Protein AF-A0A6V7VXB4-F1 (afdb_monomer_lite)

Sequence (134 aa):
MNNKNQNLMDILKANDYDLADEDAAGFSPHLSELSRPVIKRVRALKKLQLESLQVETQFYQKVYELEKQFQPLFDAVNAKIDAIVAGEHEPTDEEADTPLLHGVTQETLEKIEQEAPVEEENLLKGFLRSGIMF

pLDDT: mean 77.21, std 19.08, range [30.48, 97.81]

Structure (mmCIF, N/CA/C/O backbone):
data_AF-A0A6V7VXB4-F1
#
_entry.id   AF-A0A6V7VXB4-F1
#
loop_
_atom_site.group_PDB
_atom_site.id
_atom_site.type_symbol
_atom_site.label_atom_id
_atom_site.label_alt_id
_atom_site.label_comp_id
_atom_site.label_asym_id
_atom_site.label_entity_id
_atom_site.label_seq_id
_atom_site.pdbx_PDB_ins_code
_atom_site.Cartn_x
_atom_site.Cartn_y
_atom_site.Cartn_z
_atom_site.occupancy
_atom_site.B_iso_or_equiv
_atom_site.auth_seq_id
_atom_site.auth_comp_id
_atom_site.auth_asym_id
_atom_site.auth_atom_id
_atom_site.pdbx_PDB_model_num
ATOM 1 N N . MET A 1 1 ? -16.358 4.718 -8.080 1.00 34.09 1 MET A N 1
ATOM 2 C CA . MET A 1 1 ? -15.007 4.189 -8.372 1.00 34.09 1 MET A CA 1
ATOM 3 C C . MET A 1 1 ? -14.811 4.148 -9.885 1.00 34.09 1 MET A C 1
ATOM 5 O O . MET A 1 1 ? -15.153 3.163 -10.523 1.00 34.09 1 MET A O 1
ATOM 9 N N . ASN A 1 2 ? -14.360 5.257 -10.481 1.00 34.06 2 ASN A N 1
ATOM 10 C CA . ASN A 1 2 ? -14.121 5.336 -11.925 1.00 34.06 2 ASN A CA 1
ATOM 11 C C . ASN A 1 2 ? -12.736 4.772 -12.231 1.00 34.06 2 ASN A C 1
ATOM 13 O O . ASN A 1 2 ? -11.767 5.516 -12.348 1.00 34.06 2 ASN A O 1
ATOM 17 N N . ASN A 1 3 ? -12.658 3.451 -12.369 1.00 48.34 3 ASN A N 1
ATOM 18 C CA . ASN A 1 3 ? -11.490 2.783 -12.927 1.00 48.34 3 ASN A CA 1
ATOM 19 C C . ASN A 1 3 ? -11.520 2.973 -14.455 1.00 48.34 3 ASN A C 1
ATOM 21 O O . ASN A 1 3 ? -11.824 2.063 -15.227 1.00 48.34 3 ASN A O 1
ATOM 25 N N . LYS A 1 4 ? -11.324 4.222 -14.897 1.00 49.97 4 LYS A N 1
ATOM 26 C CA . LYS A 1 4 ? -11.002 4.494 -16.295 1.00 49.97 4 LYS A CA 1
ATOM 27 C C . LYS A 1 4 ? -9.608 3.927 -16.473 1.00 49.97 4 LYS A C 1
ATOM 29 O O . LYS A 1 4 ? -8.676 4.468 -15.892 1.00 49.97 4 LYS A O 1
ATOM 34 N N . ASN A 1 5 ? -9.501 2.834 -17.226 1.00 51.34 5 ASN A N 1
ATOM 35 C CA . ASN A 1 5 ? -8.257 2.407 -17.849 1.00 51.34 5 ASN A CA 1
ATOM 36 C C . ASN A 1 5 ? -7.637 3.648 -18.492 1.00 51.34 5 ASN A C 1
ATOM 38 O O . ASN A 1 5 ? -8.035 4.034 -19.591 1.00 51.34 5 ASN A O 1
ATOM 42 N N . GLN A 1 6 ? -6.750 4.324 -17.766 1.00 56.00 6 GLN A N 1
ATOM 43 C CA . GLN A 1 6 ? -5.943 5.374 -18.339 1.00 56.00 6 GLN A CA 1
ATOM 44 C C . GLN A 1 6 ? -5.063 4.633 -19.324 1.00 56.00 6 GLN A C 1
ATOM 46 O O . GLN A 1 6 ? -4.245 3.792 -18.941 1.00 56.00 6 GLN A O 1
ATOM 51 N N . ASN A 1 7 ? -5.333 4.846 -20.608 1.00 63.22 7 ASN A N 1
ATOM 52 C CA . ASN A 1 7 ? -4.478 4.303 -21.633 1.00 63.22 7 ASN A CA 1
ATOM 53 C C . ASN A 1 7 ? -3.076 4.844 -21.332 1.00 63.22 7 ASN A C 1
ATOM 55 O O . ASN A 1 7 ? -2.941 6.010 -20.961 1.00 63.22 7 ASN A O 1
ATOM 59 N N . LEU A 1 8 ? -2.039 4.012 -21.435 1.00 62.81 8 LEU A N 1
ATOM 60 C CA . LEU A 1 8 ? -0.663 4.438 -21.160 1.00 62.81 8 LEU A CA 1
ATOM 61 C C . LEU A 1 8 ? -0.325 5.730 -21.930 1.00 62.81 8 LEU A C 1
ATOM 63 O O . LEU A 1 8 ? 0.370 6.600 -21.418 1.00 62.81 8 LEU A O 1
ATOM 67 N N . MET A 1 9 ? -0.919 5.892 -23.114 1.00 58.25 9 MET A N 1
ATOM 68 C CA . MET A 1 9 ? -0.845 7.100 -23.931 1.00 58.25 9 MET A CA 1
ATOM 69 C C . MET A 1 9 ? -1.363 8.368 -23.231 1.00 58.25 9 MET A C 1
ATOM 71 O O . MET A 1 9 ? -0.767 9.431 -23.385 1.00 58.25 9 MET A O 1
ATOM 75 N N . ASP A 1 10 ? -2.430 8.275 -22.440 1.00 66.06 10 ASP A N 1
ATOM 76 C CA . ASP A 1 10 ? -3.043 9.416 -21.749 1.00 66.06 10 ASP A CA 1
ATOM 77 C C . ASP A 1 10 ? -2.197 9.870 -20.550 1.00 66.06 10 ASP A C 1
ATOM 79 O O . ASP A 1 10 ? -2.056 11.068 -20.303 1.00 66.06 10 ASP A O 1
ATOM 83 N N . ILE A 1 11 ? -1.580 8.919 -19.836 1.00 67.25 11 ILE A N 1
ATOM 84 C CA . ILE A 1 11 ? -0.663 9.202 -18.715 1.00 67.25 11 ILE A CA 1
ATOM 85 C C . ILE A 1 11 ? 0.624 9.851 -19.226 1.00 67.25 11 ILE A C 1
ATOM 87 O O . ILE A 1 11 ? 1.155 10.764 -18.593 1.00 67.25 11 ILE A O 1
ATOM 91 N N . LEU A 1 12 ? 1.131 9.391 -20.371 1.00 61.91 12 LEU A N 1
ATOM 92 C CA . LEU A 1 12 ? 2.332 9.955 -20.982 1.00 61.91 12 LEU A CA 1
ATOM 93 C C . LEU A 1 12 ? 2.078 11.393 -21.459 1.00 61.91 12 LEU A C 1
ATOM 95 O O . LEU A 1 12 ? 2.854 12.284 -21.119 1.00 61.91 12 LEU A O 1
ATOM 99 N N . LYS A 1 13 ? 0.937 11.657 -22.107 1.00 67.06 13 LYS A N 1
ATOM 100 C CA . LYS A 1 13 ? 0.541 13.020 -22.505 1.00 67.06 13 LYS A CA 1
ATOM 101 C C . LYS A 1 13 ? 0.372 13.976 -21.320 1.00 67.06 13 LYS A C 1
ATOM 103 O O . LYS A 1 13 ? 0.736 15.139 -21.431 1.00 67.06 13 LYS A O 1
ATOM 108 N N . ALA A 1 14 ? -0.148 13.502 -20.186 1.00 71.94 14 ALA A N 1
ATOM 109 C CA . ALA A 1 14 ? -0.317 14.325 -18.984 1.00 71.94 14 ALA A CA 1
ATOM 110 C C . ALA A 1 14 ? 1.010 14.732 -18.309 1.00 71.94 14 ALA A C 1
ATOM 112 O O . ALA A 1 14 ? 1.019 15.672 -17.520 1.00 71.94 14 ALA A O 1
ATOM 113 N N . ASN A 1 15 ? 2.115 14.038 -18.609 1.00 66.81 15 ASN A N 1
ATOM 114 C CA . ASN A 1 15 ? 3.457 14.319 -18.084 1.00 66.81 15 ASN A CA 1
ATOM 115 C C . ASN A 1 15 ? 4.370 14.992 -19.129 1.00 66.81 15 ASN A C 1
ATOM 117 O O . ASN A 1 15 ? 5.584 14.791 -19.099 1.00 66.81 15 ASN A O 1
ATOM 121 N N . ASP A 1 16 ? 3.792 15.730 -20.084 1.00 53.66 16 ASP A N 1
ATOM 122 C CA . ASP A 1 16 ? 4.500 16.404 -21.188 1.00 53.66 16 ASP A CA 1
ATOM 123 C C . ASP A 1 16 ? 5.363 15.474 -22.070 1.00 53.66 16 ASP A C 1
ATOM 125 O O . ASP A 1 16 ? 6.205 15.933 -22.846 1.00 53.66 16 ASP A O 1
ATOM 129 N N . TYR A 1 17 ? 5.141 14.152 -22.022 1.00 53.47 17 TYR A N 1
ATOM 130 C CA . TYR A 1 17 ? 5.648 13.246 -23.052 1.00 53.47 17 TYR A CA 1
ATOM 131 C C . TYR A 1 17 ? 4.734 13.356 -24.274 1.00 53.47 17 TYR A C 1
ATOM 133 O O . TYR A 1 17 ? 3.773 12.600 -24.435 1.00 53.47 17 TYR A O 1
ATOM 141 N N . ASP A 1 18 ? 5.045 14.324 -25.135 1.00 52.81 18 ASP A N 1
ATOM 142 C CA . ASP A 1 18 ? 4.373 14.521 -26.415 1.00 52.81 18 ASP A CA 1
ATOM 143 C C . ASP A 1 18 ? 4.735 13.371 -27.370 1.00 52.81 18 ASP A C 1
ATOM 145 O O . ASP A 1 18 ? 5.765 13.364 -28.054 1.00 52.81 18 ASP A O 1
ATOM 149 N N . LEU A 1 19 ? 3.914 12.321 -27.356 1.00 58.56 19 LEU A N 1
ATOM 150 C CA . LEU A 1 19 ? 3.934 11.273 -28.370 1.00 58.56 19 LEU A CA 1
ATOM 151 C C . LEU A 1 19 ? 3.300 11.861 -29.631 1.00 58.56 19 LEU A C 1
ATOM 153 O O . LEU A 1 19 ? 2.103 11.693 -29.865 1.00 58.56 19 LEU A O 1
ATOM 157 N N . ALA A 1 20 ? 4.116 12.617 -30.366 1.00 49.44 20 ALA A N 1
ATOM 158 C CA . ALA A 1 20 ? 3.742 13.307 -31.590 1.00 49.44 20 ALA A CA 1
ATOM 159 C C . ALA A 1 20 ? 3.002 12.380 -32.567 1.00 49.44 20 ALA A C 1
ATOM 161 O O . ALA A 1 20 ? 3.309 11.186 -32.649 1.00 49.44 20 ALA A O 1
ATOM 162 N N . ASP A 1 21 ? 2.050 12.974 -33.294 1.00 51.03 21 ASP A N 1
ATOM 163 C CA . ASP A 1 21 ? 1.330 12.408 -34.437 1.00 51.03 21 ASP A CA 1
ATOM 164 C C . ASP A 1 21 ? 2.191 11.419 -35.242 1.00 51.03 21 ASP A C 1
ATOM 166 O O . ASP A 1 21 ? 3.374 11.667 -35.491 1.00 51.03 21 ASP A O 1
ATOM 170 N N . GLU A 1 22 ? 1.583 10.311 -35.681 1.00 53.88 22 GLU A N 1
ATOM 171 C CA . GLU A 1 22 ? 2.247 9.178 -36.354 1.00 53.88 22 GLU A CA 1
ATOM 172 C C . GLU A 1 22 ? 3.148 9.567 -37.551 1.00 53.88 22 GLU A C 1
ATOM 174 O O . GLU A 1 22 ? 4.023 8.787 -37.929 1.00 53.88 22 GLU A O 1
ATOM 179 N N . ASP A 1 23 ? 3.015 10.780 -38.096 1.00 48.78 23 ASP A N 1
ATOM 180 C CA . ASP A 1 23 ? 3.762 11.277 -39.257 1.00 48.78 23 ASP A CA 1
ATOM 181 C C . ASP A 1 23 ? 4.978 12.169 -38.936 1.00 48.78 23 ASP A C 1
ATOM 183 O O . ASP A 1 23 ? 5.761 12.499 -39.833 1.00 48.78 23 ASP A O 1
ATOM 187 N N . ALA A 1 24 ? 5.210 12.529 -37.674 1.00 48.50 24 ALA A N 1
ATOM 188 C CA . ALA A 1 24 ? 6.396 13.280 -37.269 1.00 48.50 24 ALA A CA 1
ATOM 189 C C . ALA A 1 24 ? 6.960 12.701 -35.977 1.00 48.50 24 ALA A C 1
ATOM 191 O O . ALA A 1 24 ? 6.889 13.309 -34.912 1.00 48.50 24 ALA A O 1
ATOM 192 N N . ALA A 1 25 ? 7.566 11.514 -36.089 1.00 48.75 25 ALA A N 1
ATOM 193 C CA . ALA A 1 25 ? 8.435 10.978 -35.055 1.00 48.75 25 ALA A CA 1
ATOM 194 C C . ALA A 1 25 ? 9.352 12.103 -34.564 1.00 48.75 25 ALA A C 1
ATOM 196 O O . ALA A 1 25 ? 10.203 12.577 -35.321 1.00 48.75 25 ALA A O 1
ATOM 197 N N . GLY A 1 26 ? 9.145 12.530 -33.315 1.00 51.91 26 GLY A N 1
ATOM 198 C CA . GLY A 1 26 ? 9.979 13.485 -32.601 1.00 51.91 26 GLY A CA 1
ATOM 199 C C . GLY A 1 26 ? 11.399 12.944 -32.512 1.00 51.91 26 GLY A C 1
ATOM 200 O O . GLY A 1 26 ? 11.815 12.347 -31.519 1.00 51.91 26 GLY A O 1
ATOM 201 N N . PHE A 1 27 ? 12.142 13.093 -33.603 1.00 53.88 27 PHE A N 1
ATOM 202 C CA . PHE A 1 27 ? 13.545 12.769 -33.678 1.00 53.88 27 PHE A CA 1
ATOM 203 C C . PHE A 1 27 ? 14.231 13.839 -32.857 1.00 53.88 27 PHE A C 1
ATOM 205 O O . PHE A 1 27 ? 14.380 14.978 -33.294 1.00 53.88 27 PHE A O 1
ATOM 212 N N . SER A 1 28 ? 14.590 13.494 -31.623 1.00 61.12 28 SER A N 1
ATOM 213 C CA . SER A 1 28 ? 15.333 14.439 -30.817 1.00 61.12 28 SER A CA 1
ATOM 214 C C . SER A 1 28 ? 16.626 14.792 -31.571 1.00 61.12 28 SER A C 1
ATOM 216 O O . SER A 1 28 ? 17.329 13.864 -31.987 1.00 61.12 28 SER A O 1
ATOM 218 N N . PRO A 1 29 ? 16.941 16.082 -31.797 1.00 60.62 29 PRO A N 1
ATOM 219 C CA . PRO A 1 29 ? 18.014 16.504 -32.708 1.00 60.62 29 PRO A CA 1
ATOM 220 C C . PRO A 1 29 ? 19.374 15.865 -32.393 1.00 60.62 29 PRO A C 1
ATOM 222 O O . PRO A 1 29 ? 20.163 15.554 -33.284 1.00 60.62 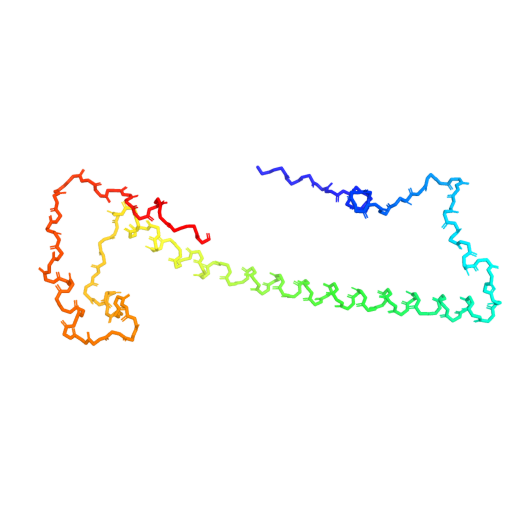29 PRO A O 1
ATOM 225 N N . HIS A 1 30 ? 19.610 15.556 -31.118 1.00 66.50 30 HIS A N 1
ATOM 226 C CA . HIS A 1 30 ? 20.824 14.891 -30.660 1.00 66.50 30 HIS A CA 1
ATOM 227 C C . HIS A 1 30 ? 20.966 13.441 -31.163 1.00 66.50 30 HIS A C 1
ATOM 229 O O . HIS A 1 30 ? 22.078 12.930 -31.229 1.00 66.50 30 HIS A O 1
ATOM 235 N N . LEU A 1 31 ? 19.875 12.755 -31.534 1.00 65.62 31 LEU A N 1
ATOM 236 C CA . LEU A 1 31 ? 19.919 11.388 -32.069 1.00 65.62 31 LEU A CA 1
ATOM 237 C C . LEU A 1 31 ? 20.394 11.345 -33.526 1.00 65.62 31 LEU A C 1
ATOM 239 O O . LEU A 1 31 ? 21.024 10.362 -33.921 1.00 65.62 31 LEU A O 1
ATOM 243 N N . SER A 1 32 ? 20.119 12.392 -34.314 1.00 68.75 32 SER A N 1
ATOM 244 C CA . SER A 1 32 ? 20.608 12.515 -35.698 1.00 68.75 32 SER A CA 1
ATOM 245 C C . SER A 1 32 ? 22.108 12.802 -35.791 1.00 68.75 32 SER A C 1
ATOM 247 O O . SER A 1 32 ? 22.717 12.523 -36.820 1.00 68.75 32 SER A O 1
ATOM 249 N N . GLU A 1 33 ? 22.716 13.295 -34.713 1.00 79.38 33 GLU A N 1
ATOM 250 C CA . GLU A 1 33 ? 24.154 13.581 -34.627 1.00 79.38 33 GLU A CA 1
ATOM 251 C C . GLU A 1 33 ? 24.986 12.342 -34.238 1.00 79.38 33 GLU A C 1
ATOM 253 O O . GLU A 1 33 ? 26.217 12.346 -34.323 1.00 79.38 33 GLU A O 1
ATOM 258 N N . LEU A 1 34 ? 24.337 11.244 -33.828 1.00 81.81 34 LEU A N 1
ATOM 259 C CA . LEU A 1 34 ? 25.026 10.039 -33.369 1.00 81.81 34 LEU A CA 1
ATOM 260 C C . LEU A 1 34 ? 25.573 9.202 -34.531 1.00 81.81 34 LEU A C 1
ATOM 262 O O . LEU A 1 34 ? 24.895 8.894 -35.511 1.00 81.81 34 LEU A O 1
ATOM 266 N N . SER A 1 35 ? 26.800 8.705 -34.368 1.00 88.25 35 SER A N 1
ATOM 267 C CA . SER A 1 35 ? 27.390 7.765 -35.324 1.00 88.25 35 SER A CA 1
ATOM 268 C C . SER A 1 35 ? 26.687 6.396 -35.308 1.00 88.25 35 SER A C 1
ATOM 270 O O . SER A 1 35 ? 26.169 5.935 -34.286 1.00 88.25 35 SER A O 1
ATOM 272 N N . ARG A 1 36 ? 26.722 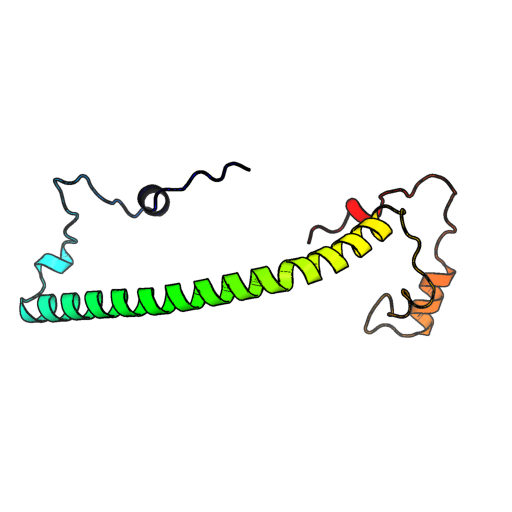5.680 -36.444 1.00 87.62 36 ARG A N 1
ATOM 273 C CA . ARG A 1 36 ? 26.086 4.351 -36.600 1.00 87.62 36 ARG A CA 1
ATOM 274 C C . ARG A 1 36 ? 26.457 3.338 -35.497 1.00 87.62 36 ARG A C 1
ATOM 276 O O . ARG A 1 36 ? 25.554 2.640 -35.027 1.00 87.62 36 ARG A O 1
ATOM 283 N N . PRO A 1 37 ? 27.723 3.233 -35.035 1.00 92.38 37 PRO A N 1
ATOM 284 C CA . PRO A 1 37 ? 28.070 2.344 -33.925 1.00 92.38 37 PRO A CA 1
ATOM 285 C C . PRO A 1 37 ? 27.402 2.741 -32.605 1.00 92.38 37 PRO A C 1
ATOM 287 O O . PRO A 1 37 ? 26.992 1.866 -31.844 1.00 92.38 37 PRO A O 1
ATOM 290 N N . VAL A 1 38 ? 27.260 4.044 -32.338 1.00 90.31 38 VAL A N 1
ATOM 291 C CA . VAL A 1 38 ? 26.597 4.554 -31.129 1.00 90.31 38 VAL A CA 1
ATOM 292 C C . VAL A 1 38 ? 25.106 4.229 -31.170 1.00 90.31 38 VAL A C 1
ATOM 294 O O . VAL A 1 38 ? 24.588 3.672 -30.206 1.00 90.31 38 VAL A O 1
ATOM 297 N N . ILE A 1 39 ? 24.444 4.430 -32.312 1.00 87.25 39 ILE A N 1
ATOM 298 C CA . ILE A 1 39 ? 23.035 4.043 -32.500 1.00 87.25 39 ILE A CA 1
ATOM 299 C C . ILE A 1 39 ? 22.834 2.542 -32.234 1.00 87.25 39 ILE A C 1
ATOM 301 O O . ILE A 1 39 ? 21.872 2.151 -31.571 1.00 87.25 39 ILE A O 1
ATOM 305 N N . LYS A 1 40 ? 23.753 1.681 -32.697 1.00 92.50 40 LYS A N 1
ATOM 306 C CA . LYS A 1 40 ? 23.686 0.232 -32.438 1.00 92.50 40 LYS A CA 1
ATOM 307 C C . LYS A 1 40 ? 23.794 -0.099 -30.944 1.00 92.50 40 LYS A C 1
ATOM 309 O O . LYS A 1 40 ? 23.044 -0.950 -30.470 1.00 92.50 40 LYS A O 1
ATOM 314 N N . ARG A 1 41 ? 24.673 0.582 -30.200 1.00 94.88 41 ARG A N 1
ATOM 315 C CA . ARG A 1 41 ? 24.797 0.416 -28.738 1.00 94.88 41 ARG A CA 1
ATOM 316 C C . ARG A 1 41 ? 23.536 0.877 -28.013 1.00 94.88 41 ARG A C 1
ATOM 318 O O . ARG A 1 41 ? 23.016 0.130 -27.197 1.00 94.88 41 ARG A O 1
ATOM 325 N N . VAL A 1 42 ? 22.994 2.043 -28.368 1.00 89.38 42 VAL A N 1
ATOM 326 C CA . VAL A 1 42 ? 21.745 2.560 -27.780 1.00 89.38 42 VAL A CA 1
ATOM 327 C C . VAL A 1 42 ? 20.582 1.596 -28.022 1.00 89.38 42 VAL A C 1
ATOM 329 O O . VAL A 1 42 ? 19.808 1.326 -27.109 1.00 89.38 42 VAL A O 1
ATOM 332 N N . ARG A 1 43 ? 20.473 1.006 -29.219 1.00 89.19 43 ARG A N 1
ATOM 333 C CA . ARG A 1 43 ? 19.454 -0.020 -29.504 1.00 89.19 43 ARG A CA 1
ATOM 334 C C . ARG A 1 43 ? 19.628 -1.276 -28.649 1.00 89.19 43 ARG A C 1
ATOM 336 O O . ARG A 1 43 ? 18.637 -1.806 -28.160 1.00 89.19 43 ARG A O 1
ATOM 343 N N . ALA A 1 44 ? 20.863 -1.735 -28.453 1.00 95.38 44 ALA A N 1
ATOM 344 C CA . ALA A 1 44 ? 21.139 -2.869 -27.573 1.00 95.38 44 ALA A CA 1
ATOM 345 C C . ALA A 1 44 ? 20.766 -2.557 -26.113 1.00 95.38 44 ALA A C 1
ATOM 347 O O . ALA A 1 44 ? 20.119 -3.375 -25.468 1.00 95.38 44 ALA A O 1
ATOM 348 N N . LEU A 1 45 ? 21.085 -1.351 -25.628 1.00 95.50 45 LEU A N 1
ATOM 349 C CA . LEU A 1 45 ? 20.696 -0.893 -24.291 1.00 95.50 45 LEU A CA 1
ATOM 350 C C . LEU A 1 45 ? 19.175 -0.823 -24.129 1.00 95.50 45 LEU A C 1
ATOM 352 O O . LEU A 1 45 ? 18.651 -1.307 -23.135 1.00 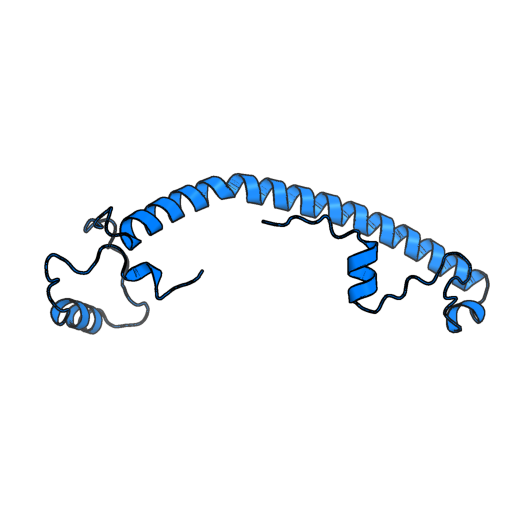95.50 45 LEU A O 1
ATOM 356 N N . LYS A 1 46 ? 18.449 -0.306 -25.129 1.00 93.19 46 LYS A N 1
ATOM 357 C CA . LYS A 1 46 ? 16.977 -0.295 -25.110 1.00 93.19 46 LYS A CA 1
ATOM 358 C C . LYS A 1 46 ? 16.387 -1.702 -25.006 1.00 93.19 46 LYS A C 1
ATOM 360 O O . LYS A 1 46 ? 15.402 -1.892 -24.302 1.00 93.19 46 LYS A O 1
ATOM 365 N N . LYS A 1 47 ? 16.989 -2.684 -25.683 1.00 93.81 47 LYS A N 1
ATOM 366 C CA . LYS A 1 47 ? 16.562 -4.083 -25.572 1.00 93.81 47 LYS A CA 1
ATOM 367 C C . LYS A 1 47 ? 16.764 -4.618 -24.149 1.00 93.81 47 LYS A C 1
ATOM 369 O O . LYS A 1 47 ? 15.837 -5.194 -23.598 1.00 93.81 47 LYS A O 1
ATOM 374 N N . LEU A 1 48 ? 17.928 -4.372 -23.548 1.00 96.62 48 LEU A N 1
ATOM 375 C CA . LEU A 1 48 ? 18.204 -4.774 -22.163 1.00 96.62 48 LEU A CA 1
ATOM 376 C C . LEU A 1 48 ? 17.273 -4.079 -21.161 1.00 96.62 48 LEU A C 1
ATOM 378 O O . LEU A 1 48 ? 16.819 -4.707 -20.213 1.00 96.62 48 LEU A O 1
ATOM 382 N N . GLN A 1 49 ? 16.934 -2.809 -21.394 1.00 95.06 49 GLN A N 1
ATOM 383 C CA . GLN A 1 49 ? 15.970 -2.092 -20.560 1.00 95.06 49 GLN A CA 1
ATOM 384 C C . GLN A 1 49 ? 14.588 -2.756 -20.606 1.00 95.06 49 GLN A C 1
ATOM 386 O O . GLN A 1 49 ? 13.938 -2.892 -19.575 1.00 95.06 49 GLN A O 1
ATOM 391 N N . LEU A 1 50 ? 14.149 -3.205 -21.787 1.00 95.25 50 LEU A N 1
ATOM 392 C CA . LEU A 1 50 ? 12.890 -3.936 -21.928 1.00 95.25 50 LEU A CA 1
ATOM 393 C C . LEU A 1 50 ? 12.924 -5.272 -21.175 1.00 95.25 50 LEU A C 1
ATOM 395 O O . LEU A 1 50 ? 11.949 -5.627 -20.521 1.00 95.25 50 LEU A O 1
ATOM 399 N N . GLU A 1 51 ? 14.041 -5.995 -21.245 1.00 96.31 51 GLU A N 1
ATOM 400 C CA . GLU A 1 51 ? 14.237 -7.237 -20.487 1.00 96.31 51 GLU A CA 1
ATOM 401 C C . GLU A 1 51 ? 14.208 -6.973 -18.968 1.00 96.31 51 GLU A C 1
ATOM 403 O O . GLU A 1 51 ? 13.551 -7.709 -18.235 1.00 96.31 51 GLU A O 1
ATOM 408 N N . SER A 1 52 ? 14.818 -5.880 -18.492 1.00 95.38 52 SER A N 1
ATOM 409 C CA . SER A 1 52 ? 14.732 -5.455 -17.083 1.00 95.38 52 SER A CA 1
ATOM 410 C C . SER A 1 52 ? 13.288 -5.192 -16.653 1.00 95.38 52 SER A C 1
ATOM 412 O O . SER A 1 52 ? 12.841 -5.705 -15.629 1.00 95.38 52 SER A O 1
ATOM 414 N N . LEU A 1 53 ? 12.523 -4.464 -17.471 1.00 96.19 53 LEU A N 1
ATOM 415 C CA . LEU A 1 53 ? 11.115 -4.161 -17.194 1.00 96.19 53 LEU A CA 1
ATOM 416 C C . LEU A 1 53 ? 10.247 -5.425 -17.108 1.00 96.19 53 LEU A C 1
ATOM 418 O O . LEU A 1 53 ? 9.298 -5.478 -16.325 1.00 96.19 53 LEU A O 1
ATOM 422 N N . GLN A 1 54 ? 10.563 -6.465 -17.883 1.00 96.00 54 GLN A N 1
ATOM 423 C CA . GLN A 1 54 ? 9.867 -7.751 -17.779 1.00 96.00 54 GLN A CA 1
ATOM 424 C C . GLN A 1 54 ? 10.113 -8.417 -16.422 1.00 96.00 54 GLN A C 1
ATOM 426 O O . GLN A 1 54 ? 9.178 -8.960 -15.831 1.00 96.00 54 GLN A O 1
ATOM 431 N N . VAL A 1 55 ? 11.343 -8.347 -15.911 1.00 97.19 55 VAL A N 1
ATOM 432 C CA . VAL A 1 55 ? 11.681 -8.860 -14.576 1.00 97.19 55 VAL A CA 1
ATOM 433 C C . VAL A 1 55 ? 10.972 -8.048 -13.493 1.00 97.19 55 VAL A C 1
ATOM 435 O O . VAL A 1 55 ? 10.365 -8.635 -12.598 1.00 97.19 55 VAL A O 1
ATOM 438 N N . GLU A 1 56 ? 10.971 -6.719 -13.599 1.00 96.19 56 GLU A N 1
ATOM 439 C CA . GLU A 1 56 ? 10.244 -5.839 -12.672 1.00 96.19 56 GLU A CA 1
ATOM 440 C C . GLU A 1 56 ? 8.744 -6.143 -12.663 1.00 96.19 56 GLU A C 1
ATOM 442 O O . GLU A 1 56 ? 8.135 -6.249 -11.602 1.00 96.19 56 GLU A O 1
ATOM 447 N N . THR A 1 57 ? 8.149 -6.376 -13.833 1.00 96.94 57 THR A N 1
ATOM 448 C CA . THR A 1 57 ? 6.731 -6.743 -13.933 1.00 96.94 57 THR A CA 1
ATOM 449 C C . THR A 1 57 ? 6.442 -8.040 -13.175 1.00 96.94 57 THR A C 1
ATOM 451 O O . THR A 1 57 ? 5.490 -8.097 -12.399 1.00 96.94 57 THR A O 1
ATOM 454 N N . GLN A 1 58 ? 7.277 -9.071 -13.341 1.00 96.81 58 GLN A N 1
ATOM 455 C CA . GLN A 1 58 ? 7.127 -10.333 -12.604 1.00 96.81 58 GLN A CA 1
ATOM 456 C C . GLN A 1 58 ? 7.315 -10.151 -11.094 1.00 96.81 58 GLN A C 1
ATOM 458 O O . GLN A 1 58 ? 6.655 -10.823 -10.300 1.00 96.81 58 GLN A O 1
ATOM 463 N N . PHE A 1 59 ? 8.214 -9.256 -10.688 1.00 97.75 59 PHE A N 1
ATOM 464 C CA . PHE A 1 59 ? 8.409 -8.915 -9.285 1.00 97.75 59 PHE A CA 1
ATOM 465 C C . PHE A 1 59 ? 7.150 -8.267 -8.695 1.00 97.75 59 PHE A C 1
ATOM 467 O O . PHE A 1 59 ? 6.621 -8.768 -7.703 1.00 97.75 59 PHE A O 1
ATOM 474 N N . TYR A 1 60 ? 6.618 -7.223 -9.331 1.00 97.81 60 TYR A N 1
ATOM 475 C CA . TYR A 1 60 ? 5.432 -6.525 -8.826 1.00 97.81 60 TYR A CA 1
ATOM 476 C C . TYR A 1 60 ? 4.163 -7.379 -8.877 1.00 97.81 60 TYR A C 1
ATOM 478 O O . TYR A 1 60 ? 3.320 -7.257 -7.994 1.00 97.81 60 TYR A O 1
ATOM 486 N N . GLN A 1 61 ? 4.046 -8.303 -9.835 1.00 96.81 61 GLN A N 1
ATOM 487 C CA . GLN A 1 61 ? 2.975 -9.306 -9.827 1.00 96.81 61 GLN A CA 1
ATOM 488 C C . GLN A 1 61 ? 3.010 -10.165 -8.556 1.00 96.81 61 GLN A C 1
ATOM 490 O O . GLN A 1 61 ? 1.979 -10.354 -7.915 1.00 96.81 61 GLN A O 1
ATOM 495 N N . LYS A 1 62 ? 4.194 -10.634 -8.148 1.00 97.31 62 LYS A N 1
ATOM 496 C CA . LYS A 1 62 ? 4.351 -11.429 -6.920 1.00 97.31 62 LYS A CA 1
ATOM 497 C C . LYS A 1 62 ? 4.105 -10.614 -5.655 1.00 97.31 62 LYS A C 1
ATOM 499 O O . LYS A 1 62 ? 3.512 -11.132 -4.715 1.00 97.31 62 LYS A O 1
ATOM 504 N N . VAL A 1 63 ? 4.549 -9.355 -5.625 1.00 97.81 63 VAL A N 1
ATOM 505 C CA . VAL A 1 63 ? 4.249 -8.442 -4.510 1.00 97.81 63 VAL A CA 1
ATOM 506 C C . VAL A 1 63 ? 2.740 -8.251 -4.383 1.00 97.81 63 VAL A C 1
ATOM 508 O O . VAL A 1 63 ? 2.210 -8.432 -3.296 1.00 97.81 63 VAL A O 1
ATOM 511 N N . TYR A 1 64 ? 2.036 -8.011 -5.490 1.00 97.31 64 TYR A N 1
ATOM 512 C CA . TYR A 1 64 ? 0.579 -7.874 -5.483 1.00 97.31 64 TYR A CA 1
ATOM 513 C C . TYR A 1 64 ? -0.139 -9.145 -5.005 1.00 97.31 64 TYR A C 1
ATOM 515 O O . TYR A 1 64 ? -1.087 -9.084 -4.222 1.00 97.31 64 TYR A O 1
ATOM 523 N N . GLU A 1 65 ? 0.311 -10.323 -5.445 1.00 97.06 65 GLU A N 1
ATOM 524 C CA . GLU A 1 65 ? -0.226 -11.596 -4.950 1.00 97.06 65 GLU A CA 1
ATOM 525 C C . GLU A 1 65 ? -0.020 -11.759 -3.441 1.00 97.06 65 GLU A C 1
ATOM 527 O O . GLU A 1 65 ? -0.901 -12.290 -2.762 1.00 97.06 65 GLU A O 1
ATOM 532 N N . LEU A 1 66 ? 1.115 -11.295 -2.915 1.00 97.50 66 LEU A N 1
ATOM 533 C CA . LEU A 1 66 ? 1.408 -11.303 -1.486 1.00 97.50 66 LEU A CA 1
ATOM 534 C C . LEU A 1 66 ? 0.533 -10.294 -0.729 1.00 97.50 66 LEU A C 1
ATOM 536 O O . LEU A 1 66 ? -0.089 -10.661 0.263 1.00 97.50 66 LEU A O 1
ATOM 540 N N . GLU A 1 67 ? 0.408 -9.062 -1.218 1.00 95.94 67 GLU A N 1
ATOM 541 C CA . GLU A 1 67 ? -0.483 -8.040 -0.649 1.00 95.94 67 GLU A CA 1
ATOM 542 C C . GLU A 1 67 ? -1.918 -8.562 -0.560 1.00 95.94 67 GLU A C 1
ATOM 544 O O . GLU A 1 67 ? -2.549 -8.503 0.495 1.00 95.94 67 GLU A O 1
ATOM 549 N N . LYS A 1 68 ? -2.406 -9.190 -1.635 1.00 97.19 68 LYS A N 1
ATOM 550 C CA . LYS A 1 68 ? -3.737 -9.796 -1.671 1.00 97.19 68 LYS A CA 1
ATOM 551 C C . LYS A 1 68 ? -3.912 -10.918 -0.643 1.00 97.19 68 LYS A C 1
ATOM 553 O O . LYS A 1 68 ? -5.019 -11.097 -0.143 1.00 97.19 68 LYS A O 1
ATOM 558 N N . GLN A 1 69 ? -2.864 -11.682 -0.332 1.00 97.12 69 GLN A N 1
ATOM 559 C CA . GLN A 1 69 ? -2.925 -12.726 0.700 1.00 97.12 69 GLN A CA 1
ATOM 560 C C . GLN A 1 69 ? -3.039 -12.144 2.111 1.00 97.12 69 GLN A C 1
ATOM 562 O O . GLN A 1 69 ? -3.696 -12.745 2.959 1.00 97.12 69 GLN A O 1
ATOM 567 N N . PHE A 1 70 ? -2.425 -10.987 2.360 1.00 96.56 70 PHE A N 1
ATOM 568 C CA . PHE A 1 70 ? -2.459 -10.323 3.664 1.00 96.56 70 PHE A CA 1
ATOM 569 C C . PHE A 1 70 ? -3.662 -9.393 3.837 1.00 96.56 70 PHE A C 1
ATOM 571 O O . PHE A 1 70 ? -4.055 -9.135 4.973 1.00 96.56 70 PHE A O 1
ATOM 578 N N . GLN A 1 71 ? -4.290 -8.946 2.745 1.00 95.62 71 GLN A N 1
ATOM 579 C CA . GLN A 1 71 ? -5.464 -8.074 2.790 1.00 95.62 71 GLN A CA 1
ATOM 580 C C . GLN A 1 71 ? -6.566 -8.587 3.740 1.00 95.62 71 GLN A C 1
ATOM 582 O O . GLN A 1 71 ? -6.973 -7.816 4.602 1.00 95.62 71 GLN A O 1
ATOM 587 N N . PRO A 1 72 ? -6.982 -9.873 3.723 1.00 96.31 72 PRO A N 1
ATOM 588 C CA . PRO A 1 72 ? -8.022 -10.356 4.634 1.00 96.31 72 PRO A CA 1
ATOM 589 C C . PRO A 1 72 ? -7.624 -10.317 6.115 1.00 96.31 72 PRO A C 1
ATOM 591 O O . PRO A 1 72 ? -8.489 -10.213 6.981 1.00 96.31 72 PRO A O 1
ATOM 594 N N . LEU A 1 73 ? -6.326 -10.418 6.426 1.00 96.44 73 LEU A N 1
ATOM 595 C CA . LEU A 1 73 ? -5.831 -10.315 7.802 1.00 96.44 73 LEU A CA 1
ATOM 596 C C . LEU A 1 73 ? -5.950 -8.876 8.305 1.00 96.44 73 LEU A C 1
ATOM 598 O O . LEU A 1 73 ? -6.392 -8.656 9.430 1.00 96.44 73 LEU A O 1
ATOM 602 N N . PHE A 1 74 ? -5.613 -7.906 7.454 1.00 95.12 74 PHE A N 1
ATOM 603 C CA . PHE A 1 74 ? -5.844 -6.496 7.751 1.00 95.12 74 PHE A CA 1
ATOM 604 C C . PHE A 1 74 ? -7.332 -6.177 7.838 1.00 95.12 74 PHE A C 1
ATOM 606 O O . PHE A 1 74 ? -7.739 -5.516 8.784 1.00 95.12 74 PHE A O 1
ATOM 613 N N . ASP A 1 75 ? -8.152 -6.698 6.925 1.00 94.62 75 ASP A N 1
ATOM 614 C CA . ASP A 1 75 ? -9.602 -6.496 6.952 1.00 94.62 75 ASP A CA 1
ATOM 615 C C . ASP A 1 75 ? -10.210 -7.010 8.267 1.00 94.62 75 ASP A C 1
ATOM 617 O O . ASP A 1 75 ? -11.061 -6.348 8.855 1.00 94.62 75 ASP A O 1
ATOM 621 N N . ALA A 1 76 ? -9.737 -8.153 8.778 1.00 95.31 76 ALA A N 1
ATOM 622 C CA . ALA A 1 76 ? -10.186 -8.698 10.059 1.00 95.31 76 ALA A CA 1
ATOM 623 C C . ALA A 1 76 ? -9.795 -7.817 11.259 1.00 95.31 76 ALA A C 1
ATOM 625 O O . ALA A 1 76 ? -10.575 -7.689 12.202 1.00 95.31 76 ALA A O 1
ATOM 626 N N . VAL A 1 77 ? -8.605 -7.210 11.239 1.00 94.81 77 VAL A N 1
ATOM 627 C CA . VAL A 1 77 ? -8.176 -6.254 12.274 1.00 94.81 77 VAL A CA 1
ATOM 628 C C . VAL A 1 77 ? -8.969 -4.952 12.160 1.00 94.81 77 VAL A C 1
ATOM 630 O O . VAL A 1 77 ? -9.496 -4.469 13.158 1.00 94.81 77 VAL A O 1
ATOM 633 N N . ASN A 1 78 ? -9.127 -4.425 10.948 1.00 92.75 78 ASN A N 1
ATOM 634 C CA . ASN A 1 78 ? -9.860 -3.191 10.686 1.00 92.75 78 ASN A CA 1
ATOM 635 C C . ASN A 1 78 ? -11.337 -3.317 11.057 1.00 92.75 78 ASN A C 1
ATOM 637 O O . ASN A 1 78 ? -11.888 -2.385 11.622 1.00 92.75 78 ASN A O 1
ATOM 641 N N . ALA A 1 79 ? -11.957 -4.480 10.851 1.00 94.12 79 ALA A N 1
ATOM 642 C CA . ALA A 1 79 ? -13.323 -4.723 11.307 1.00 94.12 79 ALA A CA 1
ATOM 643 C C . ALA A 1 79 ? -13.467 -4.607 12.837 1.00 94.12 79 ALA A C 1
ATOM 645 O O . ALA A 1 79 ? -14.483 -4.111 13.320 1.00 94.12 79 ALA A O 1
ATOM 646 N N . LYS A 1 80 ? -12.455 -5.030 13.611 1.00 92.38 80 LYS A N 1
ATOM 647 C CA . LYS A 1 80 ? -12.444 -4.838 15.072 1.00 92.38 80 LYS A CA 1
ATOM 648 C C . LYS A 1 80 ? -12.268 -3.370 15.442 1.00 92.38 80 LYS A C 1
ATOM 650 O O . LYS A 1 80 ? -12.971 -2.883 16.321 1.00 92.38 80 LYS A O 1
ATOM 655 N N . ILE A 1 81 ? -11.359 -2.675 14.754 1.00 92.44 81 ILE A N 1
ATOM 656 C CA . ILE A 1 81 ? -11.166 -1.230 14.923 1.00 92.44 81 ILE A CA 1
ATOM 657 C C . ILE A 1 81 ? -12.489 -0.507 14.654 1.00 92.44 81 ILE A C 1
ATOM 659 O O . ILE A 1 81 ? -12.921 0.278 15.486 1.00 92.44 81 ILE A O 1
ATOM 663 N N . ASP A 1 82 ? -13.168 -0.822 13.552 1.00 90.12 82 ASP A N 1
ATOM 664 C CA . ASP A 1 82 ? -14.448 -0.218 13.181 1.00 90.12 82 ASP A CA 1
ATOM 665 C C . ASP A 1 82 ? -15.531 -0.461 14.242 1.00 90.12 82 ASP A C 1
ATOM 667 O O . ASP A 1 82 ? -16.258 0.471 14.586 1.00 90.12 82 ASP A O 1
ATOM 671 N N . ALA A 1 83 ? -15.616 -1.674 14.799 1.00 89.56 83 ALA A N 1
ATOM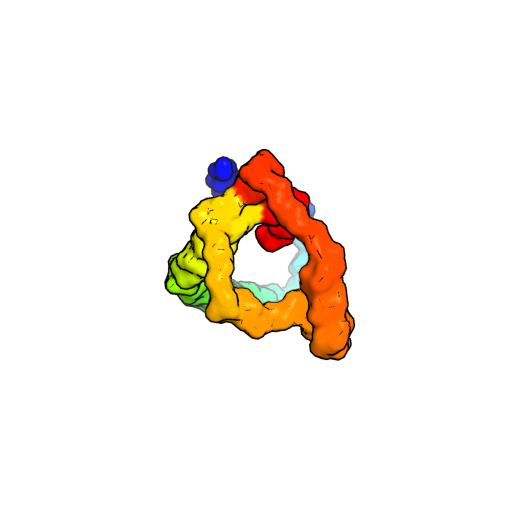 672 C CA . ALA A 1 83 ? -16.579 -2.002 15.852 1.00 89.56 83 ALA A CA 1
ATOM 673 C C . ALA A 1 83 ? -16.338 -1.193 17.140 1.00 89.56 83 ALA A C 1
ATOM 675 O O . ALA A 1 83 ? -17.293 -0.683 17.726 1.00 89.56 83 ALA A O 1
ATOM 676 N N . ILE A 1 84 ? -15.074 -1.022 17.545 1.00 89.88 84 ILE A N 1
ATOM 677 C CA . ILE A 1 84 ? -14.695 -0.195 18.705 1.00 89.88 84 ILE A CA 1
ATOM 678 C C . ILE A 1 84 ? -14.979 1.284 18.420 1.00 89.88 84 ILE A C 1
ATOM 680 O O . ILE A 1 84 ? -15.620 1.976 19.204 1.00 89.88 84 ILE A O 1
ATOM 684 N N . VAL A 1 85 ? -14.565 1.769 17.249 1.00 87.69 85 VAL A N 1
ATOM 685 C CA . VAL A 1 85 ? -14.730 3.164 16.810 1.00 87.69 85 VAL A CA 1
ATOM 686 C C . VAL A 1 85 ? -16.200 3.578 16.712 1.00 87.69 85 VAL A C 1
ATOM 688 O O . VAL A 1 85 ? -16.544 4.728 17.005 1.00 87.69 85 VAL A O 1
ATOM 691 N N . ALA A 1 86 ? -17.065 2.659 16.284 1.00 85.12 86 ALA A N 1
ATOM 692 C CA . ALA A 1 86 ? -18.507 2.864 16.200 1.00 85.12 86 ALA A CA 1
ATOM 693 C C . ALA A 1 86 ? -19.224 2.734 17.557 1.00 85.12 86 ALA A C 1
ATOM 695 O O . ALA A 1 86 ? -20.402 3.091 17.649 1.00 85.12 86 ALA A O 1
ATOM 696 N N . GLY A 1 87 ? -18.542 2.241 18.597 1.00 85.06 87 GLY A N 1
ATOM 697 C CA . GLY A 1 87 ? -19.151 1.905 19.886 1.00 85.06 87 GLY A CA 1
ATOM 698 C C . GLY A 1 87 ? -20.082 0.687 19.809 1.00 85.06 87 GLY A C 1
ATOM 699 O O . GLY A 1 87 ? -21.032 0.581 20.584 1.00 85.06 87 GLY A O 1
ATOM 700 N N . GLU A 1 88 ? -19.877 -0.200 18.829 1.00 86.88 88 GLU A N 1
ATOM 701 C CA . GLU A 1 88 ? -20.587 -1.483 18.716 1.00 86.88 88 GLU A CA 1
ATOM 7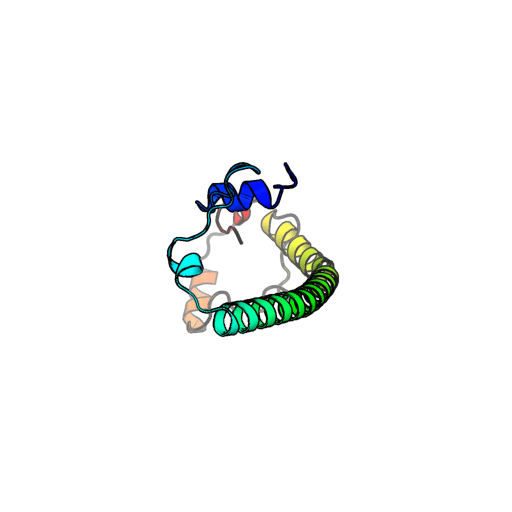02 C C . GLU A 1 88 ? -19.937 -2.572 19.584 1.00 86.88 88 GLU A C 1
ATOM 704 O O . GLU A 1 88 ? -20.626 -3.495 20.023 1.00 86.88 88 GLU A O 1
ATOM 709 N N . HIS A 1 89 ? -18.631 -2.453 19.844 1.00 86.69 89 HIS A N 1
ATOM 710 C CA . HIS A 1 89 ? -17.860 -3.309 20.747 1.00 86.69 89 HIS A CA 1
ATOM 711 C C . HIS A 1 89 ? -17.141 -2.451 21.785 1.00 86.69 89 HIS A C 1
ATOM 713 O O . HIS A 1 89 ? -16.357 -1.582 21.415 1.00 86.69 89 HIS A O 1
ATOM 719 N N . GLU A 1 90 ? -17.387 -2.724 23.065 1.00 87.38 90 GLU A N 1
ATOM 720 C CA . GLU A 1 90 ? -16.654 -2.097 24.164 1.00 87.38 90 GLU A CA 1
ATOM 721 C C . GLU A 1 90 ? -15.410 -2.944 24.484 1.00 87.38 90 GLU A C 1
ATOM 723 O O . GLU A 1 90 ? -15.566 -4.145 24.747 1.00 87.38 90 GLU A O 1
ATOM 728 N N . PRO A 1 91 ? -14.189 -2.376 24.441 1.00 89.06 91 PRO A N 1
ATOM 729 C CA . PRO A 1 91 ? -12.961 -3.114 24.727 1.00 89.06 91 PRO A CA 1
ATOM 730 C C . PRO A 1 91 ? -12.957 -3.727 26.129 1.00 89.06 91 PRO A C 1
ATOM 732 O O . PRO A 1 91 ? -13.402 -3.113 27.098 1.00 89.06 91 PRO A O 1
ATOM 735 N N . THR A 1 92 ? -12.421 -4.940 26.253 1.00 88.56 92 THR A N 1
ATOM 736 C CA . THR A 1 92 ? -12.198 -5.562 27.567 1.00 88.56 92 THR A CA 1
ATOM 737 C C . THR A 1 92 ? -10.874 -5.100 28.181 1.00 88.56 92 THR A C 1
ATOM 739 O O . THR A 1 92 ? -9.971 -4.668 27.466 1.00 88.56 92 THR A O 1
ATOM 742 N N . ASP A 1 93 ? -10.711 -5.272 29.499 1.00 85.75 93 ASP A N 1
ATOM 743 C CA . ASP A 1 93 ? -9.452 -4.959 30.200 1.00 85.75 93 ASP A CA 1
ATOM 744 C C . ASP A 1 93 ? -8.233 -5.695 29.602 1.00 85.75 93 ASP A C 1
ATOM 746 O O . ASP A 1 93 ? -7.115 -5.193 29.651 1.00 85.75 93 ASP A O 1
ATOM 750 N N . GLU A 1 94 ? -8.439 -6.883 29.016 1.00 86.06 94 GLU A N 1
ATOM 751 C CA . GLU A 1 94 ? -7.385 -7.650 28.334 1.00 86.06 94 GLU A CA 1
ATOM 752 C C . GLU A 1 94 ? -7.015 -7.056 26.965 1.00 86.06 94 GLU A C 1
ATOM 754 O O . GLU A 1 94 ? -5.867 -7.155 26.543 1.00 86.06 94 GLU A O 1
ATOM 759 N N . GLU A 1 95 ? -7.971 -6.445 26.258 1.00 86.06 95 GLU A N 1
ATOM 760 C CA . GLU A 1 95 ? -7.739 -5.777 24.967 1.00 86.06 95 GLU A CA 1
ATOM 761 C C . GLU A 1 95 ? -7.139 -4.371 25.141 1.00 86.06 95 GLU A C 1
ATOM 763 O O . GLU A 1 95 ? -6.505 -3.852 24.221 1.00 86.06 95 GLU A O 1
ATOM 768 N N . ALA A 1 96 ? -7.310 -3.772 26.323 1.00 87.50 96 ALA A N 1
ATOM 769 C CA . ALA A 1 96 ? -6.795 -2.459 26.706 1.00 87.50 96 ALA A CA 1
ATOM 770 C C . ALA A 1 96 ? -5.494 -2.534 27.537 1.00 87.50 96 ALA A C 1
ATOM 772 O O . ALA A 1 96 ? -5.191 -1.629 28.313 1.00 87.50 96 ALA A O 1
ATOM 773 N N . ASP A 1 97 ? -4.702 -3.599 27.379 1.00 87.06 97 ASP A N 1
ATOM 774 C CA . ASP A 1 97 ? -3.457 -3.813 28.136 1.00 87.06 97 ASP A CA 1
ATOM 775 C C . ASP A 1 97 ? -2.283 -2.926 27.677 1.00 87.06 97 ASP A C 1
ATOM 777 O O . ASP A 1 97 ? -1.252 -2.804 28.349 1.00 87.06 97 ASP A O 1
ATOM 781 N N . THR A 1 98 ? -2.429 -2.311 26.506 1.00 85.62 98 THR A N 1
ATOM 782 C CA . THR A 1 98 ? -1.380 -1.543 25.851 1.00 85.62 98 THR A CA 1
ATOM 783 C C . THR A 1 98 ? -1.414 -0.092 26.336 1.00 85.62 98 THR A C 1
ATOM 785 O O . THR A 1 98 ? -2.464 0.549 26.279 1.00 85.62 98 THR A O 1
ATOM 788 N N . PRO A 1 99 ? -0.273 0.479 26.772 1.00 84.19 99 PRO A N 1
ATOM 789 C CA . PRO A 1 99 ? -0.248 1.828 27.323 1.00 84.19 99 PRO A CA 1
ATOM 790 C C . PRO A 1 99 ? -0.669 2.873 26.285 1.00 84.19 99 PRO A C 1
ATOM 792 O O . PRO A 1 99 ? -0.144 2.902 25.168 1.00 84.19 99 PRO A O 1
ATOM 795 N N . LEU A 1 100 ? -1.547 3.792 26.702 1.00 84.12 100 LEU A N 1
ATOM 796 C CA . LEU A 1 100 ? -2.076 4.882 25.873 1.00 84.12 100 LEU A CA 1
ATOM 797 C C . LEU A 1 100 ? -0.972 5.715 25.200 1.00 84.12 100 LEU A C 1
ATOM 799 O O . LEU A 1 100 ? -1.085 6.103 24.038 1.00 84.12 100 LEU A O 1
ATOM 803 N N . LEU A 1 101 ? 0.111 6.000 25.930 1.00 86.31 101 LEU A N 1
ATOM 804 C CA . LEU A 1 101 ? 1.254 6.774 25.448 1.00 86.31 101 LEU A CA 1
ATOM 805 C C . LEU A 1 101 ? 2.564 6.079 25.808 1.00 86.31 101 LEU A C 1
ATOM 807 O O . LEU A 1 101 ? 2.789 5.665 26.944 1.00 86.31 101 LEU A O 1
ATOM 811 N N . HIS A 1 102 ? 3.473 6.021 24.839 1.00 85.06 102 HIS A N 1
ATOM 812 C CA . HIS A 1 102 ? 4.819 5.492 25.033 1.00 85.06 102 HIS A CA 1
ATOM 813 C C . HIS A 1 102 ? 5.769 6.625 25.460 1.00 85.06 102 HIS A C 1
ATOM 815 O O . HIS A 1 102 ? 5.713 7.724 24.911 1.00 85.06 102 HIS A O 1
ATOM 821 N N . GLY A 1 103 ? 6.667 6.367 26.419 1.00 82.75 103 GLY A N 1
ATOM 822 C CA . GLY A 1 103 ? 7.663 7.349 26.888 1.00 82.75 103 GLY A CA 1
ATOM 823 C C . GLY A 1 103 ? 7.188 8.298 27.997 1.00 82.75 103 GLY A C 1
ATOM 824 O O . GLY A 1 103 ? 7.908 9.229 28.354 1.00 82.75 103 GLY A O 1
ATOM 825 N N . VAL A 1 104 ? 6.004 8.053 28.556 1.00 83.88 104 VAL A N 1
ATOM 826 C CA . VAL A 1 104 ? 5.440 8.768 29.709 1.00 83.88 104 VAL A CA 1
ATOM 827 C C . VAL A 1 104 ? 5.566 7.882 30.957 1.00 83.88 104 VAL A C 1
ATOM 829 O O . VAL A 1 104 ? 5.564 6.656 30.848 1.00 83.88 104 VAL A O 1
ATOM 832 N N . THR A 1 105 ? 5.739 8.472 32.145 1.00 82.88 105 THR A N 1
ATOM 833 C CA . THR A 1 105 ? 5.812 7.693 33.393 1.00 82.88 105 THR A CA 1
ATOM 834 C C . THR A 1 105 ? 4.439 7.138 33.764 1.00 82.88 105 THR A C 1
ATOM 836 O O . THR A 1 105 ? 3.412 7.761 33.501 1.00 82.88 105 THR A O 1
ATOM 839 N N . GLN A 1 106 ? 4.424 5.983 34.431 1.00 80.81 106 GLN A N 1
ATOM 840 C CA . GLN A 1 106 ? 3.190 5.313 34.849 1.00 80.81 106 GLN A CA 1
ATOM 841 C C . GLN A 1 106 ? 2.299 6.210 35.728 1.00 80.81 106 GLN A C 1
ATOM 843 O O . GLN A 1 106 ? 1.099 6.284 35.507 1.00 80.81 106 GLN A O 1
ATOM 848 N N . GLU A 1 107 ? 2.895 7.010 36.620 1.00 83.25 107 GLU A N 1
ATOM 849 C CA . GLU A 1 107 ? 2.168 7.984 37.450 1.00 83.25 107 GLU A CA 1
ATOM 850 C C . GLU A 1 107 ? 1.425 9.046 36.616 1.00 83.25 107 GLU A C 1
ATOM 852 O O . GLU A 1 107 ? 0.357 9.515 36.999 1.00 83.25 107 GLU A O 1
ATOM 857 N N . THR A 1 108 ? 1.987 9.472 35.481 1.00 84.75 108 THR A N 1
ATOM 858 C CA . THR A 1 108 ? 1.328 10.451 34.606 1.00 84.75 108 THR A CA 1
ATOM 859 C C . THR A 1 108 ? 0.204 9.809 33.792 1.00 84.75 108 THR A C 1
ATOM 861 O O . THR A 1 108 ? -0.798 10.474 33.559 1.00 84.75 108 THR A O 1
ATOM 864 N N . LEU A 1 109 ? 0.329 8.532 33.413 1.00 84.00 109 LEU A N 1
ATOM 865 C CA . LEU A 1 109 ? -0.746 7.783 32.750 1.00 84.00 109 LEU A CA 1
ATOM 866 C C . LEU A 1 109 ? -1.945 7.581 33.687 1.00 84.00 109 LEU A C 1
ATOM 868 O O . LEU A 1 109 ? -3.060 7.948 33.331 1.00 84.00 109 LEU A O 1
ATOM 872 N N . GLU A 1 110 ? -1.696 7.128 34.918 1.00 84.94 110 GLU A N 1
ATOM 873 C CA . GLU A 1 110 ? -2.742 6.928 35.931 1.00 84.94 110 GLU A CA 1
ATOM 874 C C . GLU A 1 110 ? -3.499 8.229 36.246 1.00 84.94 110 GLU A C 1
ATOM 876 O O . GLU A 1 110 ? -4.715 8.212 36.428 1.00 84.94 110 GLU A O 1
ATOM 881 N N . LYS A 1 111 ? -2.805 9.378 36.276 1.00 87.75 111 LYS A N 1
ATOM 882 C CA . LYS A 1 111 ? -3.452 10.691 36.454 1.00 87.75 111 LYS A CA 1
ATOM 883 C C . LYS A 1 111 ? -4.386 11.039 35.298 1.00 87.75 111 LYS A C 1
ATOM 885 O O . LYS A 1 111 ? -5.484 11.518 35.548 1.00 87.75 111 LYS A O 1
ATOM 890 N N . ILE A 1 112 ? -3.968 10.791 34.054 1.00 86.00 112 ILE A N 1
ATOM 891 C CA . ILE A 1 112 ? -4.791 11.068 32.866 1.00 86.00 112 ILE A CA 1
ATOM 892 C C . ILE A 1 112 ? -6.062 10.211 32.883 1.00 86.00 112 ILE A C 1
ATOM 894 O O . ILE A 1 112 ? -7.143 10.723 32.605 1.00 86.00 112 ILE A O 1
ATOM 898 N N . GLU A 1 113 ? -5.946 8.933 33.244 1.00 84.69 113 GLU A N 1
ATOM 899 C CA . GLU A 1 113 ? -7.090 8.017 33.340 1.00 84.69 113 GLU A CA 1
ATOM 900 C C . GLU A 1 113 ? -8.047 8.398 34.481 1.00 84.69 113 GLU A C 1
ATOM 902 O O . GLU A 1 113 ? -9.261 8.354 34.308 1.00 84.69 113 GLU A O 1
ATOM 907 N N . GLN A 1 114 ? -7.523 8.830 35.633 1.00 84.19 114 GLN A N 1
ATOM 908 C CA . GLN A 1 114 ? -8.339 9.249 36.783 1.00 84.19 114 GLN A CA 1
ATOM 909 C C . GLN A 1 114 ? -9.038 10.601 36.582 1.00 84.19 114 GLN A C 1
ATOM 911 O O . GLN A 1 114 ? -10.113 10.824 37.140 1.00 84.19 114 GLN A O 1
ATOM 916 N N . GLU A 1 115 ? -8.430 11.514 35.822 1.00 87.38 115 GLU A N 1
ATOM 917 C CA . GLU A 1 115 ? -9.004 12.825 35.485 1.00 87.38 115 GLU A CA 1
ATOM 918 C C . GLU A 1 115 ? -9.966 12.762 34.284 1.00 87.38 115 GLU A C 1
ATOM 920 O O . GLU A 1 115 ? -10.599 13.771 33.952 1.00 87.38 115 GLU A O 1
ATOM 925 N N . ALA A 1 116 ? -10.098 11.598 33.635 1.00 81.69 116 ALA A N 1
ATOM 926 C CA . ALA A 1 116 ? -10.979 11.420 32.491 1.00 81.69 116 ALA A CA 1
ATOM 927 C C . ALA A 1 116 ? -12.459 11.643 32.879 1.00 81.69 116 ALA A C 1
ATOM 929 O O . ALA A 1 116 ? -12.916 11.173 33.926 1.00 81.69 116 ALA A O 1
ATOM 930 N N . PRO A 1 117 ? -13.238 12.368 32.053 1.00 81.06 117 PRO A N 1
ATOM 931 C CA . PRO A 1 117 ? -14.657 12.579 32.313 1.00 81.06 117 PRO A CA 1
ATOM 932 C C . PRO A 1 117 ? -15.429 11.257 32.210 1.00 81.06 117 PRO A C 1
ATOM 934 O O . PRO A 1 117 ? -15.195 10.462 31.306 1.00 81.06 117 PRO A O 1
ATOM 937 N N . VAL A 1 118 ? -16.386 11.045 33.118 1.00 73.81 118 VAL A N 1
ATOM 938 C CA . VAL A 1 118 ? -17.300 9.893 33.069 1.00 73.81 118 VAL A CA 1
ATOM 939 C C . VAL A 1 118 ? -18.261 10.074 31.895 1.00 73.81 118 VAL A C 1
ATOM 941 O O . VAL A 1 118 ? -18.876 11.134 31.762 1.00 73.81 118 VAL A O 1
ATOM 944 N N . GLU A 1 119 ? -18.388 9.056 31.044 1.00 65.69 119 GLU A N 1
ATOM 945 C CA . GLU A 1 119 ? -19.232 9.129 29.851 1.00 65.69 119 GLU A CA 1
ATOM 946 C C . GLU A 1 119 ? -20.725 9.307 30.197 1.00 65.69 119 GLU A C 1
ATOM 948 O O . GLU A 1 119 ? -21.291 8.574 31.008 1.00 65.69 119 GLU A O 1
ATOM 953 N N . GLU A 1 120 ? -21.386 10.281 29.556 1.00 58.28 120 GLU A N 1
ATOM 954 C CA . GLU A 1 120 ? -22.847 10.421 29.576 1.00 58.28 120 GLU A CA 1
ATOM 955 C C . GLU A 1 120 ? -23.476 9.476 28.532 1.00 58.28 120 GLU A C 1
ATOM 957 O O . GLU A 1 120 ? -23.089 9.484 27.363 1.00 58.28 120 GLU A O 1
ATOM 962 N N . GLU A 1 121 ? -24.487 8.705 28.951 1.00 54.69 121 GLU A N 1
ATOM 963 C CA . GLU A 1 121 ? -25.083 7.505 28.318 1.00 54.69 121 GLU A CA 1
ATOM 964 C C . GLU A 1 121 ? -25.545 7.599 26.837 1.00 54.69 121 GLU A C 1
ATOM 966 O O . GLU A 1 121 ? -26.117 6.640 26.323 1.00 54.69 121 GLU A O 1
ATOM 971 N N . ASN A 1 122 ? -25.370 8.717 26.117 1.00 51.91 122 ASN A N 1
ATOM 972 C CA . ASN A 1 122 ? -25.997 8.917 24.799 1.00 51.91 122 ASN A CA 1
ATOM 973 C C . ASN A 1 122 ? -25.222 9.722 23.731 1.00 51.91 122 ASN A C 1
ATOM 975 O O . ASN A 1 122 ? -25.842 10.139 22.750 1.00 51.91 122 ASN A O 1
ATOM 979 N N . LEU A 1 123 ? -23.902 9.929 23.829 1.00 49.28 123 LEU A N 1
ATOM 980 C CA . LEU A 1 123 ? -23.185 10.776 22.845 1.00 49.28 123 LEU A CA 1
ATOM 981 C C . LEU A 1 123 ? -22.146 10.083 21.942 1.00 49.28 123 LEU A C 1
ATOM 983 O O . LEU A 1 123 ? -21.636 10.730 21.029 1.00 49.28 123 LEU A O 1
ATOM 987 N N . LEU A 1 124 ? -21.856 8.789 22.115 1.00 46.62 124 LEU A N 1
ATOM 988 C CA . LEU A 1 124 ? -20.598 8.212 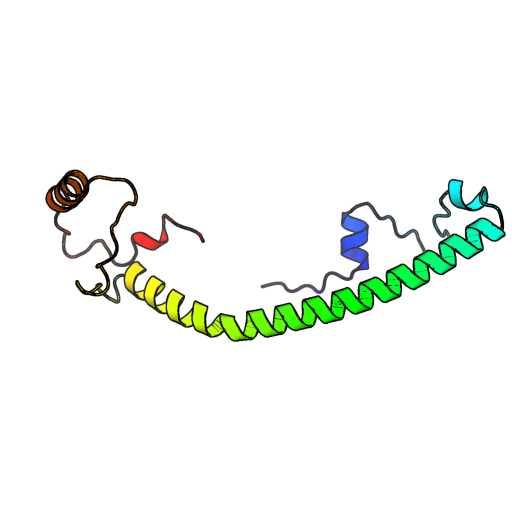21.603 1.00 46.62 124 LEU A CA 1
ATOM 989 C C . LEU A 1 124 ? -20.700 7.081 20.570 1.00 46.62 124 LEU A C 1
ATOM 991 O O . LEU A 1 124 ? -19.719 6.387 20.337 1.00 46.62 124 LEU A O 1
ATOM 995 N N . LYS A 1 125 ? -21.805 6.937 19.830 1.00 49.56 125 LYS A N 1
ATOM 996 C CA . LYS A 1 125 ? -21.879 5.941 18.730 1.00 49.56 125 LYS A CA 1
ATOM 997 C C . LYS A 1 125 ? -21.070 6.308 17.464 1.00 49.56 125 LYS A C 1
ATOM 999 O O . LYS A 1 125 ? -21.522 6.065 16.349 1.00 49.56 125 LYS A O 1
ATOM 1004 N N . GLY A 1 126 ? -19.903 6.948 17.595 1.00 49.16 126 GLY A N 1
ATOM 1005 C CA . GLY A 1 126 ? -19.049 7.254 16.436 1.00 49.16 126 GLY A CA 1
ATOM 1006 C C . GLY A 1 126 ? -18.018 8.376 16.583 1.00 49.16 126 GLY A C 1
ATOM 1007 O O . GLY A 1 126 ? -17.586 8.919 15.563 1.00 49.16 126 GLY A O 1
ATOM 1008 N N . PHE A 1 127 ? -17.616 8.759 17.800 1.00 48.69 127 PHE A N 1
ATOM 1009 C CA . PHE A 1 127 ? -16.679 9.877 18.006 1.00 48.69 127 PHE A CA 1
ATOM 1010 C C . PHE A 1 127 ? -15.315 9.651 17.328 1.00 48.69 127 PHE A C 1
ATOM 1012 O O . PHE A 1 127 ? -14.751 10.569 16.722 1.00 48.69 127 PHE A O 1
ATOM 1019 N N . LEU A 1 128 ? -14.829 8.407 17.329 1.00 53.41 128 LEU A N 1
ATOM 1020 C CA . LEU A 1 128 ? -13.500 8.055 16.826 1.00 53.41 128 LEU A CA 1
ATOM 1021 C C . LEU A 1 128 ? -13.368 8.128 15.288 1.00 53.41 128 LEU A C 1
ATOM 1023 O O . LEU A 1 128 ? -12.255 8.159 14.768 1.00 53.41 128 LEU A O 1
ATOM 1027 N N . ARG A 1 129 ? -14.476 8.251 14.538 1.00 45.28 129 ARG A N 1
ATOM 1028 C CA . ARG A 1 129 ? -14.440 8.338 13.066 1.00 45.28 129 ARG A CA 1
ATOM 1029 C C . ARG A 1 129 ? -14.049 9.723 12.530 1.00 45.28 129 ARG A C 1
ATOM 1031 O O . ARG A 1 129 ? -13.720 9.849 11.354 1.00 45.28 129 ARG A O 1
ATOM 1038 N N . SER A 1 130 ? -14.104 10.769 13.361 1.00 42.44 130 SER A N 1
ATOM 1039 C CA . SER A 1 130 ? -13.886 12.157 12.913 1.00 42.44 130 SER A CA 1
ATOM 1040 C C . SER A 1 130 ? -12.431 12.646 12.980 1.00 42.44 130 SER A C 1
ATOM 1042 O O . SER A 1 130 ? -12.133 13.705 12.432 1.00 42.44 130 SER A O 1
ATOM 1044 N N . GLY A 1 131 ? -11.521 11.894 13.617 1.00 42.56 131 GLY A N 1
ATOM 1045 C CA . GLY A 1 131 ? -10.194 12.405 13.991 1.00 42.56 131 GLY A CA 1
ATOM 1046 C C . GLY A 1 131 ? -8.979 11.741 13.342 1.00 42.56 131 GLY A C 1
ATOM 1047 O O . GLY A 1 131 ? -7.903 12.332 13.373 1.00 42.56 131 GLY A O 1
ATOM 1048 N N . ILE A 1 132 ? -9.100 10.538 12.768 1.00 42.25 132 ILE A N 1
ATOM 1049 C CA . ILE A 1 132 ? -7.936 9.778 12.287 1.00 42.25 132 ILE A CA 1
ATOM 1050 C C . ILE A 1 132 ? -8.279 9.109 10.948 1.00 42.25 132 ILE A C 1
ATOM 1052 O O . ILE A 1 132 ? -8.900 8.053 10.905 1.00 42.25 132 ILE A O 1
ATOM 1056 N N . MET A 1 133 ? -7.892 9.753 9.841 1.00 30.48 133 MET A N 1
ATOM 1057 C CA . MET A 1 133 ? -7.738 9.070 8.552 1.00 30.48 133 MET A CA 1
ATOM 1058 C C . MET A 1 133 ? -6.384 8.356 8.566 1.00 30.48 133 MET A C 1
ATOM 1060 O O . MET A 1 133 ? -5.351 9.028 8.567 1.00 30.48 133 MET A O 1
ATOM 1064 N N . PHE A 1 134 ? -6.406 7.025 8.577 1.00 37.22 134 PHE A N 1
ATOM 1065 C CA . PHE A 1 134 ? -5.332 6.215 8.002 1.00 37.22 134 PHE A CA 1
ATOM 1066 C C . PHE A 1 134 ? -5.649 5.939 6.531 1.00 37.22 134 PHE A C 1
ATOM 1068 O O . PHE A 1 134 ? -6.849 5.753 6.216 1.00 37.22 134 PHE A O 1
#

Organism: Meloidogyne enterolobii (NCBI:txid390850)

Radius of gyration: 28.68 Å; chains: 1; bounding box: 54×29×77 Å

InterPro domains:
  IPR002164 Nucleosome assembly protein [PF00956] (40-113)
  IPR037231 NAP-like superfamily [SSF143113] (27-112)

Foldseek 3Di:
DPPPPCPVVNVCVVVVNCPDDPVDDPPPPVNVVDDPVVVVVVVVVVVVVVVVVVVVVVVVVVVVVVCVVCVVVVVVVVVVVLCCQQVVDDDDPVRVVDQPDPPDDPVVSVVCVVPDDDDDPPDRRHPNVPPDDD

Secondary structure (DSSP, 8-state):
-------HHHHHHHTT-----TTS----HHHHTS-HHHHHHHHHHHHHHHHHHHHHHHHHHHHHHHHHHHHHHHHHHHHHHHHHHTTSSPPPTTTT-S-SSTTS-HHHHHHHHHTSPPPPTTS-TTGGGGT---